Protein AF-A0A1F3SIQ2-F1 (afdb_monomer_lite)

Radius of gyration: 34.29 Å; chains: 1; bounding box: 81×60×66 Å

pLDDT: mean 74.8, std 13.99, range [42.22, 93.94]

Sequence (106 aa):
MAGPVENNTKAPFFPEKKIGNLRSKNPVAPRNEAARQASIEKTTSKDAKVDISDGIKDFARIKKAAVGAPPPDNSAKIASLKQSIKNGTYEVDYDGLAEKMMASEF

Foldseek 3Di:
DDDDDDDDDDDDPDPDDPPDPPPPPDPPPDPDDPVVVVVCCVVCCVVVDPPDDVVNVVVVVVVVVVVPDDDPPCPVVVVVQVVCVVVVNDDDDPVVVVVVVVVVVD

Structure (mmCIF, N/CA/C/O backbone):
data_AF-A0A1F3SIQ2-F1
#
_entry.id   AF-A0A1F3SIQ2-F1
#
loop_
_atom_site.group_PDB
_atom_site.id
_atom_site.type_symbol
_atom_site.label_atom_id
_atom_site.label_alt_id
_atom_site.label_comp_id
_atom_site.label_asym_id
_atom_site.label_entity_id
_atom_site.label_seq_id
_atom_site.pdbx_PDB_ins_code
_atom_site.Cartn_x
_atom_site.Cartn_y
_atom_site.Cartn_z
_atom_site.occupancy
_atom_site.B_iso_or_equiv
_atom_site.auth_seq_id
_atom_site.auth_comp_id
_atom_site.auth_asym_id
_atom_site.auth_atom_id
_atom_site.pdbx_PDB_model_num
ATOM 1 N N . MET A 1 1 ? 33.053 51.387 -45.502 1.00 42.22 1 MET A N 1
ATOM 2 C CA . MET A 1 1 ? 34.371 51.154 -44.875 1.00 42.22 1 MET A CA 1
ATOM 3 C C . MET A 1 1 ? 34.093 50.667 -43.459 1.00 42.22 1 MET A C 1
ATOM 5 O O . MET A 1 1 ? 33.769 51.477 -42.606 1.00 42.22 1 MET A O 1
ATOM 9 N N . ALA A 1 2 ? 34.014 49.349 -43.261 1.00 45.41 2 ALA A N 1
ATOM 10 C CA . ALA A 1 2 ? 33.640 48.737 -41.983 1.00 45.41 2 ALA A CA 1
ATOM 11 C C . ALA A 1 2 ? 34.917 48.247 -41.285 1.00 45.41 2 ALA A C 1
ATOM 13 O O . ALA A 1 2 ? 35.690 47.507 -41.892 1.00 45.41 2 ALA A O 1
ATOM 14 N N . GLY A 1 3 ? 35.169 48.730 -40.066 1.00 47.38 3 GLY A N 1
ATOM 15 C CA . GLY A 1 3 ? 36.348 48.372 -39.274 1.00 47.38 3 GLY A CA 1
ATOM 16 C C . GLY A 1 3 ? 36.271 46.949 -38.699 1.00 47.38 3 GLY A C 1
ATOM 17 O O . GLY A 1 3 ? 35.174 46.395 -38.594 1.00 47.38 3 GLY A O 1
ATOM 18 N N . PRO A 1 4 ? 37.411 46.337 -38.336 1.00 54.03 4 PRO A N 1
ATOM 19 C CA . PRO A 1 4 ? 37.436 44.992 -37.776 1.00 54.03 4 PRO A CA 1
ATOM 20 C C . PRO A 1 4 ? 37.036 44.978 -36.291 1.00 54.03 4 PRO A C 1
ATOM 22 O O . PRO A 1 4 ? 37.483 45.802 -35.497 1.00 54.03 4 PRO A O 1
ATOM 25 N N . VAL A 1 5 ? 36.189 44.010 -35.931 1.00 59.09 5 VAL A N 1
ATOM 26 C CA . VAL A 1 5 ? 35.780 43.692 -34.557 1.00 59.09 5 VAL A CA 1
ATOM 27 C C . VAL A 1 5 ? 36.865 42.829 -33.911 1.00 59.09 5 VAL A C 1
ATOM 29 O O . VAL A 1 5 ? 37.102 41.701 -34.344 1.00 59.09 5 VAL A O 1
ATOM 32 N N . GLU A 1 6 ? 37.520 43.344 -32.875 1.00 48.41 6 GLU A N 1
ATOM 33 C CA . GLU A 1 6 ? 38.493 42.593 -32.080 1.00 48.41 6 GLU A CA 1
ATOM 34 C C . GLU A 1 6 ? 37.778 41.756 -31.007 1.00 48.41 6 GLU A C 1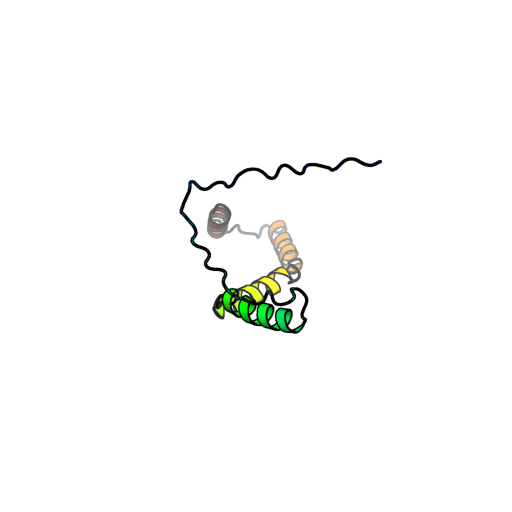
ATOM 36 O O . GLU A 1 6 ? 37.292 42.271 -30.001 1.00 48.41 6 GLU A O 1
ATOM 41 N N . ASN A 1 7 ? 37.717 40.437 -31.209 1.00 51.19 7 ASN A N 1
ATOM 42 C CA . ASN A 1 7 ? 37.243 39.499 -30.191 1.00 51.19 7 ASN A CA 1
ATOM 43 C C . ASN A 1 7 ? 38.403 39.104 -29.269 1.00 51.19 7 ASN A C 1
ATOM 45 O O . ASN A 1 7 ? 39.187 38.205 -29.569 1.00 51.19 7 ASN A O 1
ATOM 49 N N . ASN A 1 8 ? 38.489 39.783 -28.127 1.00 54.19 8 ASN A N 1
ATOM 50 C CA . ASN A 1 8 ? 39.446 39.516 -27.058 1.00 54.19 8 ASN A CA 1
ATOM 51 C C . ASN A 1 8 ? 39.089 38.208 -26.314 1.00 54.19 8 ASN A C 1
ATOM 53 O O . ASN A 1 8 ? 38.282 38.198 -25.379 1.00 54.19 8 ASN A O 1
ATOM 57 N N . THR A 1 9 ? 39.658 37.076 -26.742 1.00 55.19 9 THR A N 1
ATOM 58 C CA . THR A 1 9 ? 39.544 35.789 -26.037 1.00 55.19 9 THR A CA 1
ATOM 59 C C . THR A 1 9 ? 40.562 35.702 -24.903 1.00 55.19 9 THR A C 1
ATOM 61 O O . THR A 1 9 ? 41.764 35.578 -25.125 1.00 55.19 9 THR A O 1
ATOM 64 N N . LYS A 1 10 ? 40.023 35.759 -23.685 1.00 57.00 10 LYS A N 1
ATOM 65 C CA . LYS A 1 10 ? 40.671 35.628 -22.374 1.00 57.00 10 LYS A CA 1
ATOM 66 C C . LYS A 1 10 ? 41.737 34.512 -22.331 1.00 57.00 10 LYS A C 1
ATOM 68 O O . LYS A 1 10 ? 41.521 33.416 -22.839 1.00 57.00 10 LYS A O 1
ATOM 73 N N . ALA A 1 11 ? 42.863 34.827 -21.687 1.00 64.69 11 ALA A N 1
ATOM 74 C CA . ALA A 1 11 ? 44.064 34.003 -21.513 1.00 64.69 11 ALA A CA 1
ATOM 75 C C . ALA A 1 11 ? 43.809 32.603 -20.894 1.00 64.69 11 ALA A C 1
ATOM 77 O O . ALA A 1 11 ? 42.821 32.421 -20.177 1.00 64.69 11 ALA A O 1
ATOM 78 N N . PRO A 1 12 ? 44.696 31.609 -21.125 1.00 62.97 12 PRO A N 1
ATOM 79 C CA . PRO A 1 12 ? 44.492 30.241 -20.658 1.00 62.97 12 PRO A CA 1
ATOM 80 C C . PRO A 1 12 ? 44.752 30.104 -19.149 1.00 62.97 12 PRO A C 1
ATOM 82 O O . PRO A 1 12 ? 45.765 30.553 -18.622 1.00 62.97 12 PRO A O 1
ATOM 85 N N . PHE A 1 13 ? 43.833 29.421 -18.465 1.00 67.69 13 PHE A N 1
ATOM 86 C CA . PHE A 1 13 ? 43.780 29.195 -17.014 1.00 67.69 13 PHE A CA 1
ATOM 87 C C . PHE A 1 13 ? 44.828 28.194 -16.473 1.00 67.69 13 PHE A C 1
ATOM 89 O O . PHE A 1 13 ? 44.635 27.611 -15.412 1.00 67.69 13 PHE A O 1
ATOM 96 N N . PHE A 1 14 ? 45.945 27.954 -17.164 1.00 68.06 14 PHE A N 1
ATOM 97 C CA . PHE A 1 14 ? 46.961 27.015 -16.674 1.00 68.06 14 PHE A CA 1
ATOM 98 C C . PHE A 1 14 ? 48.379 27.557 -16.888 1.00 68.06 14 PHE A C 1
ATOM 100 O O . PHE A 1 14 ? 48.728 27.883 -18.024 1.00 68.06 14 PHE A O 1
ATOM 107 N N . PRO A 1 15 ? 49.203 27.644 -15.823 1.00 64.19 15 PRO A N 1
ATOM 108 C CA . PRO A 1 15 ? 50.562 28.148 -15.921 1.00 64.19 15 PRO A CA 1
ATOM 109 C C . PRO A 1 15 ? 51.434 27.147 -16.689 1.00 64.19 15 PRO A C 1
ATOM 111 O O . PRO A 1 15 ? 51.467 25.954 -16.389 1.00 64.19 15 PRO A O 1
ATOM 114 N N . GLU A 1 16 ? 52.084 27.678 -17.722 1.00 54.34 16 GLU A N 1
ATOM 115 C CA . GLU A 1 16 ? 53.104 27.111 -18.606 1.00 54.34 16 GLU A CA 1
ATOM 116 C C . GLU A 1 16 ? 53.602 25.688 -18.277 1.00 54.34 16 GLU A C 1
ATOM 118 O O . GLU A 1 16 ? 54.624 25.483 -17.624 1.00 54.34 16 GLU A O 1
ATOM 123 N N . LYS A 1 17 ? 52.960 24.673 -18.864 1.00 55.72 17 LYS A N 1
ATOM 124 C CA . LYS A 1 17 ? 53.677 23.460 -19.277 1.00 55.72 17 LYS A CA 1
ATOM 125 C C . LYS A 1 17 ? 53.860 23.533 -20.781 1.00 55.72 17 LYS A C 1
ATOM 127 O O . LYS A 1 17 ? 52.881 23.597 -21.516 1.00 55.72 17 LYS A O 1
ATOM 132 N N . LYS A 1 18 ? 55.116 23.545 -21.234 1.00 58.28 18 LYS A N 1
ATOM 133 C CA . LYS A 1 18 ? 55.490 23.504 -22.652 1.0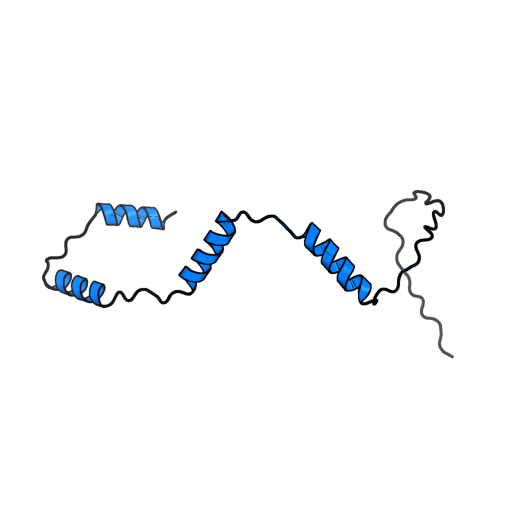0 58.28 18 LYS A CA 1
ATOM 134 C C . LYS A 1 18 ? 54.838 22.284 -23.311 1.00 58.28 18 LYS A C 1
ATOM 136 O O . LYS A 1 18 ? 55.3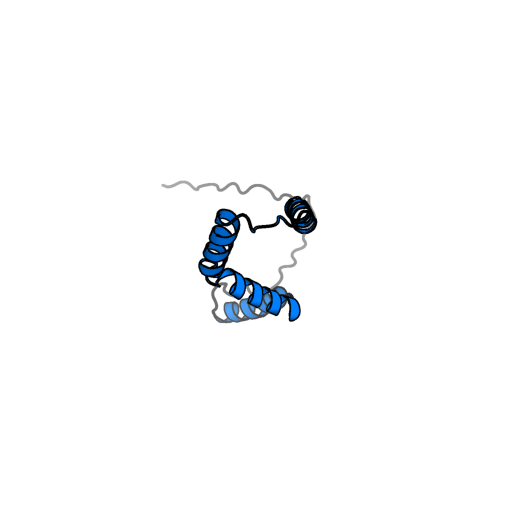45 21.172 -23.194 1.00 58.28 18 LYS A O 1
ATOM 141 N N . ILE A 1 19 ? 53.711 22.486 -23.989 1.00 56.50 19 ILE A N 1
ATOM 142 C CA . ILE A 1 19 ? 53.096 21.459 -24.825 1.00 56.50 19 ILE A CA 1
ATOM 143 C C . ILE A 1 19 ? 53.897 21.457 -26.126 1.00 56.50 19 ILE A C 1
ATOM 145 O O . ILE A 1 19 ? 53.651 22.255 -27.027 1.00 56.50 19 ILE A O 1
ATOM 149 N N . GLY A 1 20 ? 54.921 20.604 -26.195 1.00 51.47 20 GLY A N 1
ATOM 150 C CA . GLY A 1 20 ? 55.554 20.270 -27.466 1.00 51.47 20 GLY A CA 1
ATOM 151 C C . GLY A 1 20 ? 54.470 19.815 -28.441 1.00 51.47 20 GLY A C 1
ATOM 152 O O . GLY A 1 20 ? 53.584 19.056 -28.054 1.00 51.47 20 GLY A O 1
ATOM 153 N N . ASN A 1 21 ? 54.509 20.327 -29.671 1.00 57.12 21 ASN A N 1
ATOM 154 C CA . ASN A 1 21 ? 53.550 20.048 -30.739 1.00 57.12 21 ASN A CA 1
ATOM 155 C C . ASN A 1 21 ? 53.427 18.535 -31.028 1.00 57.12 21 ASN A C 1
ATOM 157 O O . ASN A 1 21 ? 53.969 18.028 -32.007 1.00 57.12 21 ASN A O 1
ATOM 161 N N . LEU A 1 22 ? 52.640 17.810 -30.235 1.00 58.22 22 LEU A N 1
ATOM 162 C CA . LEU A 1 22 ? 52.015 16.564 -30.651 1.00 58.22 22 LEU A CA 1
ATOM 163 C C . LEU A 1 22 ? 50.731 16.940 -31.385 1.00 58.22 22 LEU A C 1
ATOM 165 O O . LEU A 1 22 ? 49.623 16.842 -30.859 1.00 58.22 22 LEU A O 1
ATOM 169 N N . ARG A 1 23 ? 50.891 17.392 -32.635 1.00 56.34 23 ARG A N 1
ATOM 170 C CA . ARG A 1 23 ? 49.808 17.356 -33.622 1.00 56.34 23 ARG A CA 1
ATOM 171 C C . ARG A 1 23 ? 49.451 15.884 -33.832 1.00 56.34 23 ARG A C 1
ATOM 173 O O . ARG A 1 23 ? 49.990 15.221 -34.713 1.00 56.34 23 ARG A O 1
ATOM 180 N N . SER A 1 24 ? 48.566 15.375 -32.980 1.00 58.00 24 SER A N 1
ATOM 181 C CA . SER A 1 24 ? 47.830 14.142 -33.219 1.00 58.00 24 SER A CA 1
ATOM 182 C C . SER A 1 24 ? 47.164 14.275 -34.588 1.00 58.00 24 SER A C 1
ATOM 184 O O . SER A 1 24 ? 46.268 15.099 -34.774 1.00 58.00 24 SER A O 1
ATOM 186 N N . LYS A 1 25 ? 47.649 13.511 -35.571 1.00 58.62 25 LYS A N 1
ATOM 187 C CA . LYS A 1 25 ? 47.027 13.349 -36.892 1.00 58.62 25 LYS A CA 1
ATOM 188 C C . LYS A 1 25 ? 45.773 12.479 -36.765 1.00 58.62 25 LYS A C 1
ATOM 190 O O . LYS A 1 25 ? 45.634 11.482 -37.465 1.00 58.62 25 LYS A O 1
ATOM 195 N N . ASN A 1 26 ? 44.862 12.842 -35.870 1.00 59.84 26 ASN A N 1
ATOM 196 C CA . ASN A 1 26 ? 43.528 12.273 -35.894 1.00 59.84 26 ASN A CA 1
ATOM 197 C C . ASN A 1 26 ? 42.732 13.069 -36.933 1.00 59.84 26 ASN A C 1
ATOM 199 O O . ASN A 1 26 ? 42.561 14.279 -36.750 1.00 59.84 26 ASN A O 1
ATOM 203 N N . PRO A 1 27 ? 42.275 12.449 -38.038 1.00 63.53 27 PRO A N 1
ATOM 204 C CA . PRO A 1 27 ? 41.368 13.128 -38.946 1.00 63.53 27 PRO A CA 1
ATOM 205 C C . PRO A 1 27 ? 40.146 13.553 -38.132 1.00 63.53 27 PRO A C 1
ATOM 207 O O . PRO A 1 27 ? 39.545 12.747 -37.418 1.00 63.53 27 PRO A O 1
ATOM 210 N N . VAL A 1 28 ? 39.808 14.840 -38.195 1.00 64.56 28 VAL A N 1
ATOM 211 C CA . VAL A 1 28 ? 38.557 15.357 -37.644 1.00 64.56 28 VAL A CA 1
ATOM 212 C C . VAL A 1 28 ? 37.442 14.730 -38.473 1.00 64.56 28 VAL A C 1
ATOM 214 O O . VAL A 1 28 ? 37.071 15.247 -39.522 1.00 64.56 28 VAL A O 1
ATOM 217 N N . ALA A 1 29 ? 36.967 13.563 -38.039 1.00 61.19 29 ALA A N 1
ATOM 218 C CA . ALA A 1 29 ? 35.856 12.885 -38.679 1.00 61.19 29 ALA A CA 1
ATOM 219 C C . ALA A 1 29 ? 34.628 13.814 -38.629 1.00 61.19 29 ALA A C 1
ATOM 221 O O . ALA A 1 29 ? 34.360 14.402 -37.566 1.00 61.19 29 ALA A O 1
ATOM 222 N N . PRO A 1 30 ? 33.902 13.982 -39.749 1.00 62.94 30 PRO A N 1
ATOM 223 C CA . PRO A 1 30 ? 32.747 14.865 -39.822 1.00 62.94 30 PRO A CA 1
ATOM 224 C C . PRO A 1 30 ? 31.760 14.535 -38.693 1.00 62.94 30 PRO A C 1
ATOM 226 O O . PRO A 1 30 ? 31.436 13.380 -38.421 1.00 62.94 30 PRO A O 1
ATOM 229 N N . ARG A 1 31 ? 31.326 15.567 -37.960 1.00 63.72 31 ARG A N 1
ATOM 230 C CA . ARG A 1 31 ? 30.507 15.414 -36.742 1.00 63.72 31 ARG A CA 1
ATOM 231 C C . ARG A 1 31 ? 29.119 14.809 -37.000 1.00 63.72 31 ARG A C 1
ATOM 233 O O . ARG A 1 31 ? 28.581 14.209 -36.078 1.00 63.72 31 ARG A O 1
ATOM 240 N N . ASN A 1 32 ? 28.593 14.918 -38.222 1.00 65.50 32 ASN A N 1
ATOM 241 C CA . ASN A 1 32 ? 27.204 14.593 -38.578 1.00 65.50 32 ASN A CA 1
ATOM 242 C C . ASN A 1 32 ? 27.072 13.375 -39.506 1.00 65.50 32 ASN A C 1
ATOM 244 O O . ASN A 1 32 ? 26.245 13.366 -40.413 1.00 65.50 32 ASN A O 1
ATOM 248 N N . GLU A 1 33 ? 27.903 12.355 -39.333 1.00 72.12 33 GLU A N 1
ATOM 249 C CA . GLU A 1 33 ? 27.755 11.121 -40.105 1.00 72.12 33 GLU A CA 1
ATOM 250 C C . GLU A 1 33 ? 26.795 10.164 -39.382 1.00 72.12 33 GLU A C 1
ATOM 252 O O . GLU A 1 33 ? 26.982 9.878 -38.199 1.00 72.12 33 GLU A O 1
ATOM 257 N N . ALA A 1 34 ? 25.775 9.640 -40.071 1.00 68.56 34 ALA A N 1
ATOM 258 C CA . ALA A 1 34 ? 24.798 8.712 -39.479 1.00 68.56 34 ALA A CA 1
ATOM 259 C C . ALA A 1 34 ? 25.466 7.454 -38.880 1.00 68.56 34 ALA A C 1
ATOM 261 O O . ALA A 1 34 ? 25.027 6.922 -37.862 1.00 68.56 34 ALA A O 1
ATOM 262 N N . ALA A 1 35 ? 26.601 7.035 -39.449 1.00 68.25 35 ALA A N 1
ATOM 263 C CA . ALA A 1 35 ? 27.430 5.948 -38.929 1.00 68.25 35 ALA A CA 1
ATOM 264 C C . ALA A 1 35 ? 28.025 6.242 -37.535 1.00 68.25 35 ALA A C 1
ATOM 266 O O . ALA A 1 35 ? 28.269 5.323 -36.749 1.00 68.25 35 ALA A O 1
ATOM 267 N N . ARG A 1 36 ? 28.230 7.521 -37.196 1.00 74.69 36 ARG A N 1
ATOM 268 C CA . ARG A 1 36 ? 28.712 7.954 -35.880 1.00 74.69 36 ARG A CA 1
ATOM 269 C C . ARG A 1 36 ? 27.615 7.879 -34.822 1.00 74.69 36 ARG A C 1
ATOM 271 O O . ARG A 1 36 ? 27.911 7.581 -33.671 1.00 74.69 36 ARG A O 1
ATOM 278 N N . GLN A 1 37 ? 26.359 8.104 -35.198 1.00 74.94 37 GLN A N 1
ATOM 279 C CA . GLN A 1 37 ? 25.233 7.973 -34.275 1.00 74.94 37 GLN A CA 1
ATOM 280 C C . GLN A 1 37 ? 25.120 6.534 -33.762 1.00 74.94 37 GLN A C 1
ATOM 282 O O . GLN A 1 37 ? 25.105 6.316 -32.555 1.00 74.94 37 GLN A O 1
ATOM 287 N N . ALA A 1 38 ? 25.202 5.553 -34.664 1.00 76.44 38 ALA A N 1
ATOM 288 C CA . ALA A 1 38 ? 25.179 4.138 -34.300 1.00 76.44 38 ALA A CA 1
ATOM 289 C C . ALA A 1 38 ? 26.365 3.727 -33.405 1.00 76.44 38 ALA A C 1
ATOM 291 O O . ALA A 1 38 ? 26.219 2.891 -32.511 1.00 76.44 38 ALA A O 1
ATOM 292 N N . SER A 1 39 ? 27.555 4.305 -33.610 1.00 73.50 39 SER A N 1
ATOM 293 C CA . SER A 1 39 ? 28.725 4.003 -32.775 1.00 73.50 39 SER A CA 1
ATOM 294 C C . SER A 1 39 ? 28.670 4.691 -31.408 1.00 73.50 39 SER A C 1
ATOM 296 O O . SER A 1 39 ? 29.039 4.073 -30.406 1.00 73.50 39 SER A O 1
ATOM 298 N N . ILE A 1 40 ? 28.147 5.919 -31.339 1.00 79.75 40 ILE A N 1
ATOM 299 C CA . ILE A 1 40 ? 27.855 6.616 -30.081 1.00 79.75 40 ILE A CA 1
ATOM 300 C C . ILE A 1 40 ? 26.791 5.845 -29.304 1.00 79.75 40 ILE A C 1
ATOM 302 O O . ILE A 1 40 ? 27.030 5.525 -28.146 1.00 79.75 40 ILE A O 1
ATOM 306 N N . GLU A 1 41 ? 25.672 5.467 -29.920 1.00 7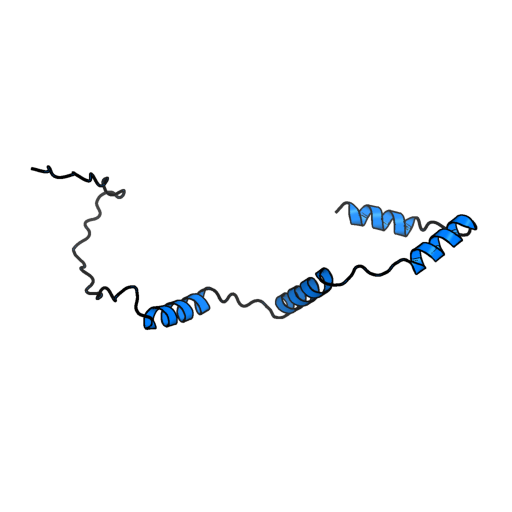7.88 41 GLU A N 1
ATOM 307 C CA . GLU A 1 41 ? 24.616 4.666 -29.286 1.00 77.88 41 GLU A CA 1
ATOM 30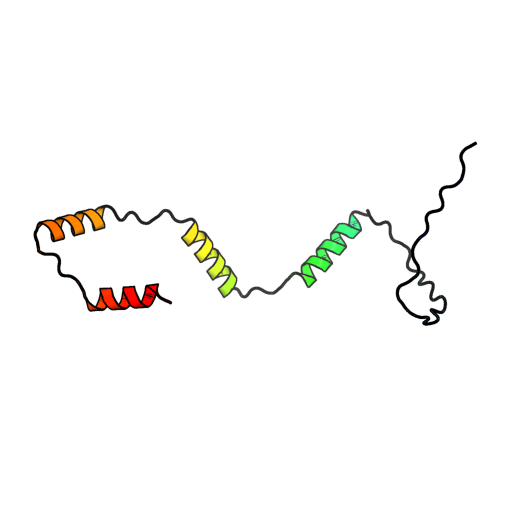8 C C . GLU A 1 41 ? 25.167 3.339 -28.764 1.00 77.88 41 GLU A C 1
ATOM 310 O O . GLU A 1 41 ? 24.936 2.984 -27.614 1.00 77.88 41 GLU A O 1
ATOM 315 N N . LYS A 1 42 ? 25.995 2.636 -29.543 1.00 77.00 42 LYS A N 1
ATOM 316 C CA . LYS A 1 42 ? 26.611 1.374 -29.110 1.00 77.00 42 LYS A CA 1
ATOM 317 C C . LYS A 1 42 ? 27.596 1.537 -27.948 1.00 77.00 42 LYS A C 1
ATOM 319 O O . LYS A 1 42 ? 27.743 0.606 -27.160 1.00 77.00 42 LYS A O 1
ATOM 324 N N . THR A 1 43 ? 28.296 2.667 -27.859 1.00 75.75 43 THR A N 1
ATOM 325 C CA . THR A 1 43 ? 29.289 2.929 -26.800 1.00 75.75 43 THR A CA 1
ATOM 326 C C . THR A 1 43 ? 28.604 3.440 -25.535 1.00 75.75 43 THR A C 1
ATOM 328 O O . THR A 1 43 ? 28.776 2.871 -24.464 1.00 75.75 43 THR A O 1
ATOM 331 N N . THR A 1 44 ? 27.703 4.410 -25.681 1.00 73.56 44 THR A N 1
ATOM 332 C CA . THR A 1 44 ? 26.873 4.938 -24.588 1.00 73.56 44 THR A CA 1
ATOM 333 C C . THR A 1 44 ? 25.974 3.865 -23.982 1.00 73.56 44 THR A C 1
ATOM 335 O O . THR A 1 44 ? 25.853 3.799 -22.766 1.00 73.56 44 THR A O 1
ATOM 338 N N . SER A 1 45 ? 25.423 2.951 -24.788 1.00 67.69 45 SER A N 1
ATOM 339 C CA . SER A 1 45 ? 24.637 1.818 -24.281 1.00 67.69 45 SER A CA 1
ATOM 340 C C . SER A 1 45 ? 25.456 0.829 -23.457 1.00 67.69 45 SER A C 1
ATOM 342 O O . SER A 1 45 ? 24.862 0.066 -22.706 1.00 67.69 45 SER A O 1
ATOM 344 N N . LYS A 1 46 ? 26.785 0.780 -23.615 1.00 67.44 46 LYS A N 1
ATOM 345 C CA . LYS A 1 46 ? 27.662 -0.081 -22.805 1.00 67.44 46 LYS A CA 1
ATOM 346 C C . LYS A 1 46 ? 28.023 0.593 -21.489 1.00 67.44 46 LYS A C 1
ATOM 348 O O . LYS A 1 46 ? 27.944 -0.056 -20.455 1.00 67.44 46 LYS A O 1
ATOM 353 N N . ASP A 1 47 ? 28.335 1.885 -21.536 1.00 67.50 47 ASP A N 1
ATOM 354 C CA . ASP A 1 47 ? 28.715 2.662 -20.352 1.00 67.50 47 ASP A CA 1
ATOM 355 C C . ASP A 1 47 ? 27.506 2.993 -19.456 1.00 67.50 47 ASP A C 1
ATOM 357 O O . ASP A 1 47 ? 27.645 3.130 -18.245 1.00 67.50 47 ASP A O 1
ATOM 361 N N . ALA A 1 48 ? 26.298 3.073 -20.030 1.00 62.53 48 ALA A N 1
ATOM 362 C CA . ALA A 1 48 ? 25.053 3.333 -19.303 1.00 62.53 48 ALA A CA 1
ATOM 363 C C . ALA A 1 48 ? 24.318 2.063 -18.832 1.00 62.53 48 ALA A C 1
ATOM 365 O O . ALA A 1 48 ? 23.287 2.167 -18.160 1.00 62.53 48 ALA A O 1
ATOM 366 N N . LYS A 1 49 ? 24.802 0.857 -19.169 1.00 59.88 49 LYS A N 1
ATOM 367 C CA . LYS A 1 49 ? 24.172 -0.399 -18.736 1.00 59.88 49 LYS A CA 1
ATOM 368 C C . LYS A 1 49 ? 24.640 -0.760 -17.330 1.00 59.88 49 LYS A C 1
ATOM 370 O O . LYS A 1 49 ? 25.515 -1.597 -17.140 1.00 59.88 49 LYS A O 1
ATOM 375 N N . VAL A 1 50 ? 24.037 -0.130 -16.330 1.00 69.38 50 VAL A N 1
ATOM 376 C CA . VAL A 1 50 ? 24.099 -0.654 -14.964 1.00 69.38 50 VAL A CA 1
ATOM 377 C C . VAL A 1 50 ? 23.228 -1.906 -14.945 1.00 69.38 50 VAL A C 1
ATOM 379 O O . VAL A 1 50 ? 22.048 -1.841 -15.299 1.00 69.38 50 VAL A O 1
ATOM 382 N N . ASP A 1 51 ? 23.812 -3.056 -14.616 1.00 72.69 51 ASP A N 1
ATOM 383 C CA . ASP A 1 51 ? 23.071 -4.312 -14.549 1.00 72.69 51 ASP A CA 1
ATOM 384 C C . ASP A 1 51 ? 22.110 -4.261 -13.355 1.00 72.69 51 ASP A C 1
ATOM 386 O O . ASP A 1 51 ? 22.487 -4.460 -12.200 1.00 72.69 51 ASP A O 1
ATOM 390 N N . ILE A 1 52 ? 20.864 -3.871 -13.623 1.00 72.44 52 ILE A N 1
ATOM 391 C CA . ILE A 1 52 ? 19.802 -3.876 -12.621 1.00 72.44 52 ILE A CA 1
ATOM 392 C C . ILE A 1 52 ? 19.488 -5.344 -12.344 1.00 72.44 52 ILE A C 1
ATOM 394 O O . ILE A 1 52 ? 19.093 -6.069 -13.260 1.00 72.44 52 ILE A O 1
ATOM 398 N N . SER A 1 53 ? 19.629 -5.776 -11.093 1.00 83.56 53 SER A N 1
ATOM 399 C CA . SER A 1 53 ? 19.283 -7.142 -10.708 1.00 83.56 53 SER A CA 1
ATOM 400 C C . SER A 1 53 ? 17.809 -7.436 -11.003 1.00 83.56 53 SER A C 1
ATOM 402 O O . SER A 1 53 ? 16.942 -6.560 -10.905 1.00 83.56 53 SER A O 1
ATOM 404 N N . ASP A 1 54 ? 17.507 -8.677 -11.378 1.00 79.75 54 ASP A N 1
ATOM 405 C CA . ASP A 1 54 ? 16.155 -9.043 -11.813 1.00 79.75 54 ASP A CA 1
ATOM 406 C C . ASP A 1 54 ? 15.107 -8.839 -10.710 1.00 79.75 54 ASP A C 1
ATOM 408 O O . ASP A 1 54 ? 14.016 -8.346 -10.990 1.00 79.75 54 ASP A O 1
ATOM 412 N N . GLY A 1 55 ? 15.481 -9.033 -9.440 1.00 82.75 55 GLY A N 1
ATOM 413 C CA . GLY A 1 55 ? 14.611 -8.721 -8.302 1.00 82.75 55 GLY A CA 1
ATOM 414 C C . GLY A 1 55 ? 14.211 -7.240 -8.214 1.00 82.75 55 GLY A C 1
ATOM 415 O O . GLY A 1 55 ? 13.070 -6.928 -7.881 1.00 82.75 55 GLY A O 1
ATOM 416 N N . ILE A 1 56 ? 15.105 -6.311 -8.574 1.00 80.69 56 ILE A N 1
ATOM 417 C CA . ILE A 1 56 ? 14.793 -4.871 -8.584 1.00 80.69 56 ILE A CA 1
ATOM 418 C C . ILE A 1 56 ? 13.881 -4.524 -9.768 1.00 80.69 56 ILE A C 1
ATOM 420 O O . ILE A 1 56 ? 12.965 -3.710 -9.621 1.00 80.69 56 ILE A O 1
ATOM 424 N N . LYS A 1 57 ? 14.078 -5.157 -10.933 1.00 83.81 57 LYS A N 1
ATOM 425 C CA . LYS A 1 57 ? 13.183 -4.984 -12.093 1.00 83.81 57 LYS A CA 1
ATOM 426 C C . LYS A 1 57 ? 11.772 -5.467 -11.772 1.00 83.81 57 LYS A C 1
ATOM 428 O O . LYS A 1 57 ? 10.805 -4.783 -12.110 1.00 83.81 57 LYS A O 1
ATOM 433 N N . ASP A 1 58 ? 11.654 -6.605 -11.100 1.00 84.62 58 ASP A N 1
ATOM 434 C CA . ASP A 1 58 ? 10.362 -7.167 -10.722 1.00 84.62 58 ASP A CA 1
ATOM 435 C C . ASP A 1 58 ? 9.678 -6.331 -9.644 1.00 84.62 58 ASP A C 1
ATOM 437 O O . ASP A 1 58 ? 8.502 -5.998 -9.790 1.00 84.62 58 ASP A O 1
ATOM 441 N N . PHE A 1 59 ? 10.422 -5.854 -8.643 1.00 85.75 59 PHE A N 1
ATOM 442 C CA . PHE A 1 59 ? 9.886 -4.911 -7.663 1.00 85.75 59 PHE A CA 1
ATOM 443 C C . PHE A 1 59 ? 9.374 -3.621 -8.321 1.00 85.75 59 PHE A C 1
ATOM 445 O O . PHE A 1 59 ? 8.287 -3.142 -7.998 1.00 85.75 59 PHE A O 1
ATOM 452 N N . ALA A 1 60 ? 10.107 -3.072 -9.294 1.00 85.12 60 ALA A N 1
ATOM 453 C CA . ALA A 1 60 ? 9.683 -1.881 -10.028 1.00 85.12 60 ALA A CA 1
ATOM 454 C C . ALA A 1 60 ? 8.405 -2.121 -10.851 1.00 85.12 60 ALA A C 1
ATOM 456 O O . ALA A 1 60 ? 7.529 -1.253 -10.898 1.00 85.12 60 ALA A O 1
ATOM 457 N N . ARG A 1 61 ? 8.264 -3.300 -11.471 1.00 85.94 61 ARG A N 1
ATOM 458 C CA . ARG A 1 61 ? 7.046 -3.693 -12.199 1.00 85.94 61 ARG A CA 1
ATOM 459 C C . ARG A 1 61 ? 5.855 -3.843 -11.260 1.00 85.94 61 ARG A C 1
ATOM 461 O O . ARG A 1 61 ? 4.797 -3.290 -11.553 1.00 85.94 61 ARG A O 1
ATOM 468 N N . ILE A 1 62 ? 6.038 -4.519 -10.125 1.00 83.31 62 ILE A N 1
ATOM 469 C CA . ILE A 1 62 ? 4.994 -4.701 -9.108 1.00 83.31 62 ILE A CA 1
ATOM 470 C C . ILE A 1 62 ? 4.573 -3.345 -8.545 1.00 83.31 62 ILE A C 1
ATOM 472 O O . ILE A 1 62 ? 3.385 -3.052 -8.496 1.00 83.31 62 ILE A O 1
ATOM 476 N N . LYS A 1 63 ? 5.527 -2.472 -8.202 1.00 85.44 63 LYS A N 1
ATOM 477 C CA . LYS A 1 63 ? 5.238 -1.118 -7.715 1.00 85.44 63 LYS A CA 1
ATOM 478 C C . LYS A 1 63 ? 4.460 -0.302 -8.745 1.00 85.44 63 LYS A C 1
ATOM 480 O O . LYS A 1 63 ? 3.491 0.361 -8.394 1.00 85.44 63 LYS A O 1
ATOM 485 N N . LYS A 1 64 ? 4.845 -0.368 -10.022 1.00 84.62 64 LYS A N 1
ATOM 486 C CA . LYS A 1 64 ? 4.127 0.317 -11.105 1.00 84.62 64 LYS A CA 1
ATOM 487 C C . LYS A 1 64 ? 2.701 -0.217 -11.268 1.00 84.62 64 LYS A C 1
ATOM 489 O O . LYS A 1 64 ? 1.783 0.576 -11.450 1.00 84.62 64 LYS A O 1
ATOM 494 N N . ALA A 1 65 ? 2.515 -1.531 -11.176 1.00 80.25 65 ALA A N 1
ATOM 495 C CA . ALA A 1 65 ? 1.199 -2.158 -11.232 1.00 80.25 65 ALA A CA 1
ATOM 496 C C . ALA A 1 65 ? 0.334 -1.796 -10.012 1.00 80.25 65 ALA A C 1
ATOM 498 O O . ALA A 1 65 ? -0.834 -1.469 -10.175 1.00 80.25 65 ALA A O 1
ATOM 499 N N . ALA A 1 66 ? 0.916 -1.780 -8.812 1.00 82.00 66 ALA A N 1
ATOM 500 C CA . ALA A 1 66 ? 0.230 -1.431 -7.571 1.00 82.00 66 ALA A CA 1
ATOM 501 C C . ALA A 1 66 ? -0.188 0.046 -7.523 1.00 82.00 66 ALA A C 1
ATOM 503 O O . ALA A 1 66 ? -1.282 0.357 -7.073 1.00 82.00 66 ALA A O 1
ATOM 504 N N . VAL A 1 67 ? 0.652 0.958 -8.024 1.00 77.75 67 VAL A N 1
ATOM 505 C CA . VAL A 1 67 ? 0.327 2.395 -8.100 1.00 77.75 67 VAL A CA 1
ATOM 506 C C . VAL A 1 67 ? -0.737 2.681 -9.165 1.00 77.75 67 VAL A C 1
ATOM 508 O O . VAL A 1 67 ? -1.525 3.606 -9.008 1.00 77.75 67 VAL A O 1
ATOM 511 N N . GLY A 1 68 ? -0.768 1.898 -10.246 1.00 72.75 68 GLY A N 1
ATOM 512 C CA . GLY A 1 68 ? -1.792 2.005 -11.289 1.00 72.75 68 GLY A CA 1
ATOM 513 C C . GLY A 1 68 ? -3.093 1.264 -10.972 1.00 72.75 68 GLY A C 1
ATOM 514 O O . GLY A 1 68 ? -4.044 1.366 -11.746 1.00 72.75 68 GLY A O 1
ATOM 515 N N . ALA A 1 69 ? -3.140 0.499 -9.879 1.00 75.50 69 ALA A N 1
ATOM 516 C CA . ALA A 1 69 ? -4.334 -0.226 -9.485 1.00 75.50 69 ALA A CA 1
ATOM 517 C C . ALA A 1 69 ? -5.407 0.756 -8.977 1.00 75.50 69 ALA A C 1
ATOM 519 O O . ALA A 1 69 ? -5.082 1.696 -8.244 1.00 75.50 69 ALA A O 1
ATOM 520 N N . PRO A 1 70 ? -6.688 0.551 -9.330 1.00 78.06 70 PRO A N 1
ATOM 521 C CA . PRO A 1 70 ? -7.782 1.295 -8.725 1.00 78.06 70 PRO A CA 1
ATOM 522 C C . PRO A 1 70 ? -7.750 1.145 -7.197 1.00 78.06 70 PRO A C 1
ATOM 524 O O . PRO A 1 70 ? -7.399 0.067 -6.705 1.00 78.06 70 PRO A O 1
ATOM 527 N N . PRO A 1 71 ? -8.143 2.182 -6.435 1.00 78.31 71 PRO A N 1
ATOM 528 C CA . PRO A 1 71 ? -8.290 2.053 -4.994 1.00 78.31 71 PRO A CA 1
ATOM 529 C C . PRO A 1 71 ? -9.209 0.865 -4.676 1.00 78.31 71 PRO A C 1
ATOM 531 O O . PRO A 1 71 ? -10.241 0.717 -5.337 1.00 78.31 71 PRO A O 1
ATOM 534 N N . PRO A 1 72 ? -8.869 0.019 -3.690 1.00 78.62 72 PRO A N 1
ATOM 535 C CA . PRO A 1 72 ? -9.742 -1.077 -3.301 1.00 78.62 72 PRO A CA 1
ATOM 536 C C . PRO A 1 72 ? -11.107 -0.525 -2.876 1.00 78.62 72 PRO A C 1
ATOM 538 O O . PRO A 1 72 ? -11.187 0.404 -2.066 1.00 78.62 72 PRO A O 1
ATOM 541 N N . ASP A 1 73 ? -12.182 -1.094 -3.424 1.00 84.69 73 ASP A N 1
ATOM 542 C CA . ASP A 1 73 ? -13.540 -0.736 -3.026 1.00 84.69 73 ASP A CA 1
ATOM 543 C C . ASP A 1 73 ? -13.813 -1.255 -1.608 1.00 84.69 73 ASP A C 1
ATOM 545 O O . ASP A 1 73 ? -14.025 -2.443 -1.368 1.00 84.69 73 ASP A O 1
ATOM 549 N N . ASN A 1 74 ? -13.789 -0.331 -0.649 1.00 85.50 74 ASN A N 1
ATOM 550 C CA . ASN A 1 74 ? -14.018 -0.611 0.764 1.00 85.50 74 ASN A CA 1
ATOM 551 C C . ASN A 1 74 ? -15.472 -0.345 1.197 1.00 85.50 74 ASN A C 1
ATOM 553 O O . ASN A 1 74 ? -15.763 -0.375 2.395 1.00 85.50 74 ASN A O 1
ATOM 557 N N . SER A 1 75 ? -16.391 -0.072 0.264 1.00 88.81 75 SER A N 1
ATOM 558 C CA . SER A 1 75 ? -17.771 0.344 0.559 1.00 88.81 75 SER A CA 1
ATOM 559 C C . SER A 1 75 ? -18.523 -0.645 1.460 1.00 88.81 75 SER A C 1
ATOM 561 O O . SER A 1 75 ? -19.072 -0.244 2.490 1.00 88.81 75 SER A O 1
ATOM 563 N N . ALA A 1 76 ? -18.477 -1.941 1.141 1.00 89.25 76 ALA A N 1
ATOM 564 C CA . ALA A 1 76 ? -19.126 -2.999 1.918 1.00 89.25 76 ALA A CA 1
ATOM 565 C C . ALA A 1 76 ? -18.554 -3.119 3.342 1.00 89.25 76 ALA A C 1
ATOM 567 O O . ALA A 1 76 ? -19.299 -3.233 4.318 1.00 89.25 76 ALA A O 1
ATOM 568 N N . LYS A 1 77 ? -17.224 -3.023 3.477 1.00 88.38 77 LYS A N 1
ATOM 569 C CA . LYS A 1 77 ? -16.539 -3.063 4.776 1.00 88.38 77 LYS A CA 1
ATOM 570 C C . LYS A 1 77 ? -16.934 -1.873 5.646 1.00 88.38 77 LYS A C 1
ATOM 572 O O . LYS A 1 77 ? -17.224 -2.043 6.826 1.00 88.38 77 LYS A O 1
ATOM 577 N N . ILE A 1 78 ? -16.994 -0.679 5.059 1.00 89.44 78 ILE A N 1
ATOM 578 C CA . ILE A 1 78 ? -17.403 0.546 5.754 1.00 89.44 78 ILE A CA 1
ATOM 579 C C . ILE A 1 78 ? -18.872 0.461 6.187 1.00 89.44 78 ILE A C 1
ATOM 581 O O . ILE A 1 78 ? -19.199 0.882 7.295 1.00 89.44 78 ILE A O 1
ATOM 585 N N . ALA A 1 79 ? -19.758 -0.076 5.345 1.00 91.38 79 ALA A N 1
ATOM 586 C CA . ALA A 1 79 ? -21.171 -0.246 5.682 1.00 91.38 79 ALA A CA 1
ATOM 587 C C . ALA A 1 79 ? -21.364 -1.195 6.875 1.00 91.38 79 ALA A C 1
ATOM 589 O O . ALA A 1 79 ? -22.055 -0.835 7.828 1.00 91.38 79 ALA A O 1
ATOM 590 N N . SER A 1 80 ? -20.687 -2.348 6.854 1.00 90.81 80 SER A N 1
ATOM 591 C CA . SER A 1 80 ? -20.680 -3.306 7.966 1.00 90.81 80 SER A CA 1
ATOM 592 C C . SER A 1 80 ? -20.166 -2.666 9.259 1.00 90.81 80 SER A C 1
ATOM 594 O O . SER A 1 80 ? -20.846 -2.693 10.283 1.00 90.81 80 SER A O 1
ATOM 596 N N . LEU A 1 81 ? -19.025 -1.970 9.197 1.00 91.56 81 LEU A N 1
ATOM 597 C CA . LEU A 1 81 ? -18.441 -1.300 10.361 1.00 91.56 81 LEU A CA 1
ATOM 598 C C . LEU A 1 81 ? -19.383 -0.240 10.949 1.00 91.56 81 LEU A C 1
ATOM 600 O O . LEU A 1 81 ? -19.591 -0.183 12.159 1.00 91.56 81 LEU A O 1
ATOM 604 N N . LYS A 1 82 ? -20.001 0.580 10.088 1.00 91.19 82 LYS A N 1
ATOM 605 C CA . LYS A 1 82 ? -20.988 1.588 10.500 1.00 91.19 82 LYS A CA 1
ATOM 606 C C . LYS A 1 82 ? -22.189 0.955 11.195 1.00 91.19 82 LYS A C 1
ATOM 608 O O . LYS A 1 82 ? -22.710 1.543 12.139 1.00 91.19 82 LYS A O 1
ATOM 613 N N . GLN A 1 83 ? -22.644 -0.204 10.728 1.00 93.81 83 GLN A N 1
ATOM 614 C CA . GLN A 1 83 ? -23.755 -0.917 11.346 1.00 93.81 83 GLN A CA 1
ATOM 615 C C . GLN A 1 83 ? -23.370 -1.464 12.726 1.00 93.81 83 GLN A C 1
ATOM 617 O O . GLN A 1 83 ? -24.110 -1.239 13.679 1.00 93.81 83 GLN A O 1
ATOM 622 N N . SER A 1 84 ? -22.195 -2.080 12.865 1.00 90.75 84 SER A N 1
ATOM 623 C CA . SER A 1 84 ? -21.694 -2.569 14.158 1.00 90.75 84 SER A CA 1
ATOM 624 C C . SER A 1 84 ? -21.524 -1.447 15.185 1.00 90.75 84 SER A C 1
ATOM 626 O O . SER A 1 84 ? -21.902 -1.612 16.341 1.00 90.75 84 SER A O 1
ATOM 628 N N . ILE A 1 85 ? -21.030 -0.277 14.760 1.00 91.81 85 ILE A N 1
ATOM 629 C CA . ILE A 1 85 ? -20.911 0.905 15.631 1.00 91.81 85 ILE A CA 1
ATOM 630 C C . ILE A 1 85 ? -22.295 1.395 16.073 1.00 91.81 85 ILE A C 1
ATOM 632 O O . ILE A 1 85 ? -22.505 1.647 17.255 1.00 91.81 85 ILE A O 1
ATOM 636 N N . LYS A 1 86 ? -23.263 1.497 15.148 1.00 91.88 86 LYS A N 1
ATOM 637 C CA . LYS A 1 86 ? -24.641 1.909 15.477 1.00 91.88 86 LYS A CA 1
ATOM 638 C C . LYS A 1 86 ? -25.333 0.946 16.439 1.00 91.88 86 LYS A C 1
ATOM 640 O O . LYS A 1 86 ? -26.099 1.389 17.286 1.00 91.88 86 LYS A O 1
ATOM 645 N N . ASN A 1 87 ? -25.063 -0.346 16.297 1.00 93.94 87 ASN A N 1
ATOM 646 C CA . ASN A 1 87 ? -25.627 -1.387 17.148 1.00 93.94 87 ASN A CA 1
ATOM 647 C C . ASN A 1 87 ? -24.895 -1.516 18.495 1.00 93.94 87 ASN A C 1
ATOM 649 O O . ASN A 1 87 ? -25.332 -2.294 19.337 1.00 93.94 87 ASN A O 1
ATOM 653 N N . GLY A 1 88 ? -23.790 -0.786 18.698 1.00 90.94 88 GLY A N 1
ATOM 654 C CA . GLY A 1 88 ? -22.986 -0.843 19.920 1.00 90.94 88 GLY A CA 1
ATOM 655 C C . GLY A 1 88 ? -22.174 -2.131 20.082 1.00 90.94 88 GLY A C 1
ATOM 656 O O . GLY A 1 88 ? -21.675 -2.391 21.165 1.00 90.94 88 GLY A O 1
ATOM 657 N N . THR A 1 89 ? -22.033 -2.938 19.028 1.00 92.88 89 THR A N 1
ATOM 658 C CA . THR A 1 89 ? -21.298 -4.217 19.055 1.00 92.88 89 THR A CA 1
ATOM 659 C C . THR A 1 89 ? -19.879 -4.085 18.501 1.00 92.88 89 THR A C 1
ATOM 661 O O . THR A 1 89 ? -19.261 -5.081 18.128 1.00 92.88 89 THR A O 1
ATOM 664 N N . TYR A 1 90 ? -19.397 -2.855 18.318 1.00 90.25 90 TYR A N 1
ATOM 665 C CA . TYR A 1 90 ? -18.053 -2.593 17.823 1.00 90.25 90 TYR A CA 1
ATOM 666 C C . TYR A 1 90 ? -17.082 -2.467 18.995 1.00 90.25 90 TYR A C 1
ATOM 668 O O . TYR A 1 90 ? -17.127 -1.484 19.729 1.00 90.25 90 TYR A O 1
ATOM 676 N N . GLU A 1 91 ? -16.189 -3.444 19.118 1.00 90.56 91 GLU A N 1
ATOM 677 C CA . GLU A 1 91 ? -15.103 -3.441 20.095 1.00 90.56 91 GLU A CA 1
ATOM 678 C C . GLU A 1 91 ? -13.833 -2.864 19.467 1.00 90.56 91 GLU A C 1
ATOM 680 O O . GLU A 1 91 ? -13.441 -3.237 18.356 1.00 90.56 91 GLU A O 1
ATOM 685 N N . VAL A 1 92 ? -13.196 -1.930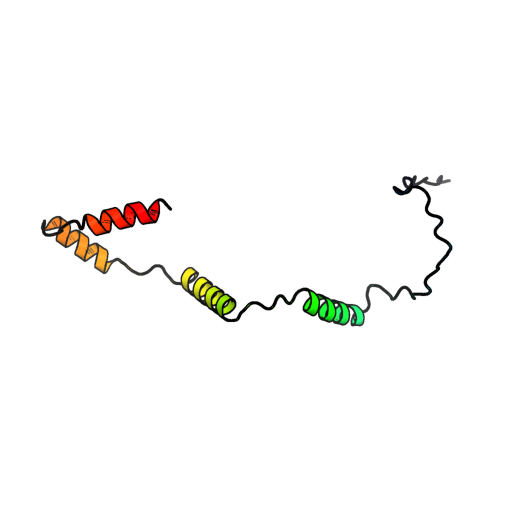 20.173 1.00 89.00 92 VAL A N 1
ATOM 686 C CA . VAL A 1 92 ? -11.938 -1.322 19.734 1.00 89.00 92 VAL A CA 1
ATOM 687 C C . VAL A 1 92 ? -10.786 -2.246 20.110 1.00 89.00 92 VAL A C 1
ATOM 689 O O . VAL A 1 92 ? -10.573 -2.538 21.282 1.00 89.00 92 VAL A O 1
ATOM 692 N N . ASP A 1 93 ? -10.012 -2.663 19.114 1.00 91.38 93 ASP A N 1
ATOM 693 C CA . ASP A 1 93 ? -8.739 -3.348 19.327 1.00 91.38 93 ASP A CA 1
ATOM 694 C C . ASP A 1 93 ? -7.653 -2.322 19.685 1.00 91.38 93 ASP A C 1
ATOM 696 O O . ASP A 1 93 ? -7.156 -1.593 18.821 1.00 91.38 93 ASP A O 1
ATOM 700 N N . TYR A 1 94 ? -7.333 -2.224 20.977 1.00 91.31 94 TYR A N 1
ATOM 701 C CA . TYR A 1 94 ? -6.367 -1.257 21.500 1.00 91.31 94 TYR A CA 1
ATOM 702 C C . TYR A 1 94 ? -4.921 -1.592 21.128 1.00 91.31 94 TYR A C 1
ATOM 704 O O . TYR A 1 94 ? -4.145 -0.671 20.870 1.00 91.31 94 TYR A O 1
ATOM 712 N N . ASP A 1 95 ? -4.570 -2.874 21.046 1.00 90.69 95 ASP A N 1
ATOM 713 C CA . ASP A 1 95 ? -3.219 -3.303 20.680 1.00 90.69 95 ASP A CA 1
ATOM 714 C C . ASP A 1 95 ? -2.965 -3.013 19.199 1.00 90.69 95 ASP A C 1
ATOM 716 O O . ASP A 1 95 ? -1.977 -2.367 18.842 1.00 90.69 95 ASP A O 1
ATOM 720 N N . GLY A 1 96 ? -3.921 -3.373 18.335 1.00 91.00 96 GLY A N 1
ATOM 721 C CA . GLY A 1 96 ? -3.861 -3.044 16.911 1.00 91.00 96 GLY A CA 1
ATOM 722 C C . GLY A 1 96 ? -3.926 -1.536 16.634 1.00 91.00 96 GLY A C 1
ATOM 723 O O . GLY A 1 96 ? -3.373 -1.054 15.639 1.00 91.00 96 GLY A O 1
ATOM 724 N N . LEU A 1 97 ? -4.581 -0.761 17.508 1.00 90.25 97 LEU A N 1
ATOM 725 C CA . LEU A 1 97 ? -4.563 0.700 17.444 1.00 90.25 97 LEU A CA 1
ATOM 726 C C . LEU A 1 97 ? -3.176 1.252 17.790 1.00 90.25 97 LEU A C 1
ATOM 728 O O . LEU A 1 97 ? -2.658 2.075 17.036 1.00 90.25 97 LEU A O 1
ATOM 732 N N . ALA A 1 98 ? -2.570 0.789 18.885 1.00 91.56 98 ALA A N 1
ATOM 733 C CA . ALA A 1 98 ? -1.241 1.216 19.310 1.00 91.56 98 ALA A CA 1
ATOM 734 C C . ALA A 1 98 ? -0.179 0.882 18.254 1.00 91.56 98 ALA A C 1
ATOM 736 O O . ALA A 1 98 ? 0.596 1.756 17.869 1.00 91.56 98 ALA A O 1
ATOM 737 N N . GLU A 1 99 ? -0.200 -0.334 17.705 1.00 92.38 99 GLU A N 1
ATOM 738 C CA . GLU A 1 99 ? 0.727 -0.750 16.648 1.00 92.38 99 GLU A CA 1
ATOM 739 C C . GLU A 1 99 ? 0.616 0.150 15.409 1.00 92.38 99 GLU A C 1
ATOM 741 O O . GLU A 1 99 ? 1.628 0.581 14.859 1.00 92.38 99 GLU A O 1
ATOM 746 N N . LYS A 1 100 ? -0.605 0.516 14.998 1.00 91.19 100 LYS A N 1
ATOM 747 C CA . LYS A 1 100 ? -0.810 1.454 13.883 1.00 91.19 100 LYS A CA 1
ATOM 748 C C . LYS A 1 100 ? -0.339 2.868 14.183 1.00 91.19 100 LYS A C 1
ATOM 750 O O . LYS A 1 100 ? 0.155 3.529 13.271 1.00 91.19 100 LYS A O 1
ATOM 755 N N . MET A 1 101 ? -0.518 3.343 15.414 1.00 89.62 101 MET A N 1
ATOM 756 C CA . MET A 1 101 ? -0.007 4.652 15.819 1.00 89.62 101 MET A CA 1
ATOM 757 C C . MET A 1 101 ? 1.521 4.666 15.746 1.00 89.62 101 MET A C 1
ATOM 759 O O . MET A 1 101 ? 2.080 5.558 15.120 1.00 89.62 101 MET A O 1
ATOM 763 N N . MET A 1 102 ? 2.182 3.623 16.253 1.00 90.94 102 MET A N 1
ATOM 764 C CA . MET A 1 102 ? 3.639 3.486 16.172 1.00 90.94 102 MET A CA 1
ATOM 765 C C . MET A 1 102 ? 4.128 3.344 14.723 1.00 90.94 102 MET A C 1
ATOM 767 O O . MET A 1 102 ? 5.091 3.991 14.333 1.00 90.94 102 MET A O 1
ATOM 771 N N . ALA A 1 103 ? 3.451 2.546 13.895 1.00 90.69 103 ALA A N 1
ATOM 772 C CA . ALA A 1 103 ? 3.832 2.330 12.498 1.00 90.69 103 ALA A CA 1
ATOM 773 C C . ALA A 1 103 ? 3.652 3.567 11.600 1.00 90.69 103 ALA A C 1
ATOM 775 O O . ALA A 1 103 ? 4.217 3.604 10.513 1.00 90.69 103 ALA A O 1
ATOM 776 N N . SER A 1 104 ? 2.845 4.550 12.011 1.00 85.44 104 SER A N 1
ATOM 777 C CA . SER A 1 104 ? 2.636 5.788 11.250 1.00 85.44 104 SER A CA 1
ATOM 778 C C . SER A 1 104 ? 3.615 6.907 11.621 1.00 85.44 104 SER A C 1
ATOM 780 O O . SER A 1 104 ? 3.666 7.905 10.901 1.00 85.44 104 SER A O 1
ATOM 782 N N . GLU A 1 105 ? 4.329 6.788 12.744 1.00 71.25 105 GLU A N 1
ATOM 783 C CA . GLU A 1 105 ? 5.266 7.808 13.240 1.00 71.25 105 GLU A CA 1
ATOM 784 C C . GLU A 1 105 ? 6.706 7.632 12.722 1.00 71.25 105 GLU A C 1
ATOM 786 O O . GLU A 1 105 ? 7.506 8.563 12.838 1.00 71.25 105 GLU A O 1
ATOM 791 N N . PHE A 1 106 ? 7.030 6.485 12.116 1.00 55.56 106 PHE A N 1
ATOM 792 C CA . PHE A 1 106 ? 8.343 6.157 11.541 1.00 55.56 106 PHE A CA 1
ATOM 793 C C . PHE A 1 106 ? 8.263 5.911 10.030 1.00 55.56 106 PHE A C 1
ATOM 795 O O . PHE A 1 106 ? 9.301 6.113 9.356 1.00 55.56 106 PHE A O 1
#

Secondary structure (DSSP, 8-state):
-PPP--------SS----------------TT-HHHHHHHHHHHHHHT-----HHHHHHHHHHHHHHTSPPP--HHHHHHHHHHHHTT-----HHHHHHHHHHHH-